Protein AF-A0A8S2TX84-F1 (afdb_monomer_lite)

Radius of gyration: 15.91 Å; chains: 1; bounding box: 33×40×44 Å

Secondary structure (DSSP, 8-state):
-----------------------PPPPHHHHHHHHHHHHHTSTT----HHHHHHHHHHHT--HHHHHHHHHHHHHHTHHHHHHHT--

pLDDT: me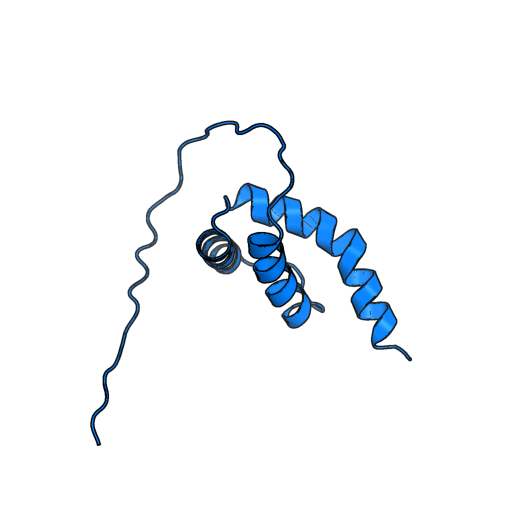an 79.63, std 18.62, range [43.69, 95.06]

Foldseek 3Di:
DDDDDDDDDDDDDDDDDDDPDPDDDQDPQLVVLLVVVCLVCLVPLDDDPVRLVVSCVRSVHDSVVSVVCSVVCCVPPSVVSVVVVPD

Sequence (87 aa):
SSSSSSTTNINATNSSSKLKKRRANLPKDSVRILKNWLYEHRYNAYPTDDEKANLSRRADLSINQVCNWFINARRRILPDLLKKEGT

InterPro domains:
  IPR001356 Homeodomain [PS50071] (17-80)
  IPR001356 Homeodomain [SM00389] (19-84)
  IPR001356 Homeodomain [cd00086] (20-76)
  IPR008422 KN homeodomain [PF05920] (37-76)
  IPR009057 Homedomain-like superfamily [SSF46689] (10-76)
  IPR050224 Three Amino acid Loop Extension (TALE) homeobox [PTHR11850] (15-84)

Structure (mmCIF, N/CA/C/O backbone):
data_AF-A0A8S2TX84-F1
#
_entry.id   AF-A0A8S2TX84-F1
#
loop_
_atom_site.group_PDB
_atom_site.id
_atom_site.type_symbol
_atom_site.label_atom_id
_atom_site.label_alt_id
_atom_site.label_comp_id
_atom_site.label_asym_id
_atom_site.label_entity_id
_atom_site.label_seq_id
_atom_site.pdbx_PDB_ins_code
_atom_site.Cartn_x
_atom_site.Cartn_y
_atom_site.Cartn_z
_atom_site.occupancy
_atom_site.B_iso_or_equiv
_atom_site.auth_seq_id
_atom_site.auth_comp_id
_atom_site.auth_asym_id
_atom_site.auth_atom_id
_atom_site.pdbx_PDB_model_num
ATOM 1 N N . SER A 1 1 ? 20.179 -34.064 3.432 1.00 48.38 1 SER A N 1
ATOM 2 C CA . SER A 1 1 ? 21.340 -33.253 3.023 1.00 48.38 1 SER A CA 1
ATOM 3 C C . SER A 1 1 ? 21.134 -32.801 1.586 1.00 48.38 1 SER A C 1
ATOM 5 O O . SER A 1 1 ? 20.539 -33.568 0.839 1.00 48.38 1 SER A O 1
ATOM 7 N N . SER A 1 2 ? 21.604 -31.594 1.255 1.00 43.69 2 SER A N 1
ATOM 8 C CA . SER A 1 2 ? 21.497 -30.865 -0.030 1.00 43.69 2 SER A CA 1
ATOM 9 C C . SER A 1 2 ? 20.153 -30.157 -0.246 1.00 43.69 2 SER A C 1
ATOM 11 O O . SER A 1 2 ? 19.181 -30.752 -0.690 1.00 43.69 2 SER A O 1
ATOM 13 N N . SER A 1 3 ? 19.986 -28.930 0.259 1.00 50.00 3 SER A N 1
ATOM 14 C CA . SER A 1 3 ? 20.428 -27.664 -0.361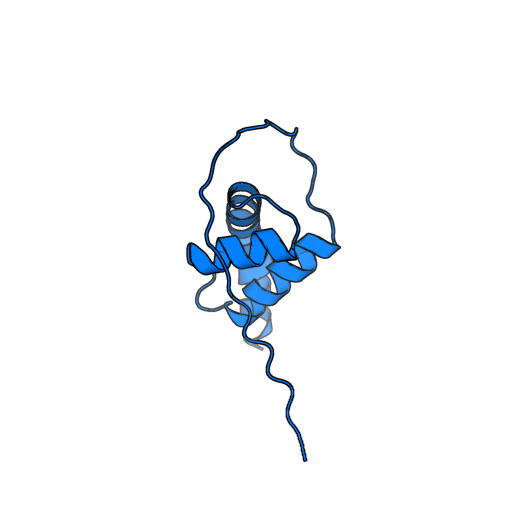 1.00 50.00 3 SER A CA 1
ATOM 15 C C . SER A 1 3 ? 20.046 -27.552 -1.832 1.00 50.00 3 SER A C 1
ATOM 17 O O . SER A 1 3 ? 20.642 -28.190 -2.694 1.00 50.00 3 SER A O 1
ATOM 19 N N . SER A 1 4 ? 19.115 -26.654 -2.127 1.00 50.34 4 SER A N 1
ATOM 20 C CA . SER A 1 4 ? 19.103 -25.941 -3.400 1.00 50.34 4 SER A CA 1
ATOM 21 C C . SER A 1 4 ? 18.668 -24.513 -3.131 1.00 50.34 4 SER A C 1
ATOM 23 O O . SER A 1 4 ? 17.496 -24.196 -2.950 1.00 50.34 4 SER A O 1
ATOM 25 N N . SER A 1 5 ? 19.694 -23.679 -3.011 1.00 58.09 5 SER A N 1
ATOM 26 C CA . SER A 1 5 ? 19.646 -22.230 -3.002 1.00 58.09 5 SER A CA 1
ATOM 27 C C . SER A 1 5 ? 18.820 -21.722 -4.179 1.00 58.09 5 SER A C 1
ATOM 29 O O . SER A 1 5 ? 18.913 -22.238 -5.291 1.00 58.09 5 SER A O 1
ATOM 31 N N . SER A 1 6 ? 18.049 -20.666 -3.970 1.00 47.16 6 SER A N 1
ATOM 32 C CA . SER A 1 6 ? 17.514 -19.873 -5.074 1.00 47.16 6 SER A CA 1
ATOM 33 C C . SER A 1 6 ? 17.687 -18.408 -4.718 1.00 47.16 6 SER A C 1
ATOM 35 O O . SER A 1 6 ? 16.820 -17.771 -4.130 1.00 47.16 6 SER A O 1
ATOM 37 N N . THR A 1 7 ? 18.881 -17.907 -5.028 1.00 49.19 7 THR A N 1
ATOM 38 C CA . THR A 1 7 ? 19.213 -16.486 -5.027 1.00 49.19 7 THR A CA 1
ATOM 39 C C . THR A 1 7 ? 18.398 -15.817 -6.126 1.00 49.19 7 THR A C 1
ATOM 41 O O . THR A 1 7 ? 18.705 -15.945 -7.309 1.00 49.19 7 THR A O 1
ATOM 44 N N . THR A 1 8 ? 17.328 -15.121 -5.757 1.00 53.81 8 THR A N 1
ATOM 45 C CA . THR A 1 8 ? 16.574 -14.296 -6.703 1.00 53.81 8 THR A CA 1
ATOM 46 C C . THR A 1 8 ? 17.292 -12.967 -6.925 1.00 53.81 8 THR A C 1
ATOM 48 O O . THR A 1 8 ? 17.151 -12.029 -6.142 1.00 53.81 8 THR A O 1
ATOM 51 N N . ASN A 1 9 ? 18.047 -12.887 -8.024 1.00 46.88 9 ASN A N 1
ATOM 52 C CA . ASN A 1 9 ? 18.524 -11.638 -8.614 1.00 46.88 9 ASN A CA 1
ATOM 53 C C . ASN A 1 9 ? 17.325 -10.796 -9.080 1.00 46.88 9 ASN A C 1
ATOM 55 O O . ASN A 1 9 ? 16.642 -11.159 -10.037 1.00 46.88 9 ASN A O 1
ATOM 59 N N . ILE A 1 10 ? 17.091 -9.646 -8.451 1.00 58.97 10 ILE A N 1
ATOM 60 C CA . ILE A 1 10 ? 16.115 -8.654 -8.919 1.00 58.97 10 ILE A CA 1
ATOM 61 C C . ILE A 1 10 ? 16.839 -7.506 -9.620 1.00 58.97 10 ILE A C 1
ATOM 63 O O . ILE A 1 10 ? 17.269 -6.538 -9.004 1.00 58.97 10 ILE A O 1
ATOM 67 N N . ASN A 1 11 ? 16.942 -7.623 -10.945 1.00 43.72 11 ASN A N 1
ATOM 68 C CA . ASN A 1 11 ? 17.379 -6.548 -11.827 1.00 43.72 11 ASN A CA 1
ATOM 69 C C . ASN A 1 11 ? 16.294 -5.451 -11.843 1.00 43.72 11 ASN A C 1
ATOM 71 O O . ASN A 1 11 ? 15.159 -5.669 -12.285 1.00 43.72 11 ASN A O 1
ATOM 75 N N . ALA A 1 12 ? 16.620 -4.280 -11.302 1.00 47.59 12 ALA A N 1
ATOM 76 C CA . ALA A 1 12 ? 15.770 -3.099 -11.327 1.00 47.59 12 ALA A CA 1
ATOM 77 C C . ALA A 1 12 ? 15.913 -2.392 -12.685 1.00 47.59 12 ALA A C 1
ATOM 79 O O . ALA A 1 12 ? 16.765 -1.527 -12.864 1.00 47.59 12 ALA A O 1
ATOM 80 N N . THR A 1 13 ? 15.079 -2.754 -13.662 1.00 47.38 13 THR A N 1
ATOM 81 C CA . THR A 1 13 ? 14.972 -2.004 -14.923 1.00 47.38 13 THR A CA 1
ATOM 82 C C . THR A 1 13 ? 13.828 -1.002 -14.860 1.00 47.38 13 THR A C 1
ATOM 84 O O . THR A 1 13 ? 12.653 -1.352 -14.951 1.00 47.38 13 THR A O 1
ATOM 87 N N . ASN A 1 14 ? 14.254 0.238 -14.647 1.00 46.75 14 ASN A N 1
ATOM 88 C CA . ASN A 1 14 ? 13.766 1.522 -15.138 1.00 46.75 14 ASN A CA 1
ATOM 89 C C . ASN A 1 14 ? 12.334 1.639 -15.705 1.00 46.75 14 ASN A C 1
ATOM 91 O O . ASN A 1 14 ? 11.929 0.991 -16.668 1.00 46.75 14 ASN A O 1
ATOM 95 N N . SER A 1 15 ? 11.625 2.602 -15.121 1.00 55.75 15 SER A N 1
ATOM 96 C CA . SER A 1 15 ? 10.334 3.150 -15.521 1.00 55.75 15 SER A CA 1
ATOM 97 C C . SER A 1 15 ? 10.397 3.791 -16.906 1.00 55.75 15 SER A C 1
ATOM 99 O O . SER A 1 15 ? 11.259 4.631 -17.142 1.00 55.75 15 SER A O 1
ATOM 101 N N . SER A 1 16 ? 9.441 3.478 -17.785 1.00 55.06 16 SER A N 1
ATOM 102 C CA . SER A 1 16 ? 8.572 4.480 -18.434 1.00 55.06 16 SER A CA 1
ATOM 103 C C . SER A 1 16 ? 7.819 3.906 -19.640 1.00 55.06 16 SER A C 1
ATOM 105 O O . SER A 1 16 ? 8.386 3.570 -20.670 1.00 55.06 16 SER A O 1
ATOM 107 N N . SER A 1 17 ? 6.491 3.862 -19.548 1.00 47.53 17 SER A N 1
ATOM 108 C CA . SER A 1 17 ? 5.605 4.204 -20.672 1.00 47.53 17 SER A CA 1
ATOM 109 C C . SER A 1 17 ? 4.167 4.297 -20.174 1.00 47.53 17 SER A C 1
ATOM 111 O O . SER A 1 17 ? 3.524 3.334 -19.761 1.00 47.53 17 SER A O 1
ATOM 113 N N . LYS A 1 18 ? 3.677 5.537 -20.162 1.00 54.06 18 LYS A N 1
ATOM 114 C CA . LYS A 1 18 ? 2.323 5.902 -19.769 1.00 54.06 18 LYS A CA 1
ATOM 115 C C . LYS A 1 18 ? 1.323 5.382 -20.797 1.00 54.06 18 LYS A C 1
ATOM 117 O O . LYS A 1 18 ? 1.175 5.975 -21.859 1.00 54.06 18 LYS A O 1
ATOM 122 N N . LEU A 1 19 ? 0.540 4.375 -20.432 1.00 52.00 19 LEU A N 1
ATOM 123 C CA . LEU A 1 19 ? -0.728 4.095 -21.099 1.00 52.00 19 LEU A CA 1
ATOM 124 C C . LEU A 1 19 ? -1.852 4.363 -20.102 1.00 52.00 19 LEU A C 1
ATOM 126 O O . LEU A 1 19 ? -2.051 3.628 -19.137 1.00 52.00 19 LEU A O 1
ATOM 130 N N . LYS A 1 20 ? -2.552 5.484 -20.320 1.00 52.50 20 LYS A N 1
ATOM 131 C CA . LYS A 1 20 ? -3.748 5.911 -19.584 1.00 52.50 20 LYS A CA 1
ATOM 132 C C . LYS A 1 20 ? -4.831 4.829 -19.701 1.00 52.50 20 LYS A C 1
ATOM 134 O O . LYS A 1 20 ? -5.688 4.897 -20.576 1.00 52.50 20 LYS A O 1
ATOM 139 N N . LYS A 1 21 ? -4.811 3.830 -18.819 1.00 53.72 21 LYS A N 1
ATOM 140 C CA . LYS A 1 21 ? -5.918 2.883 -18.665 1.00 53.72 21 LYS A CA 1
ATOM 141 C C . LYS A 1 21 ? -6.997 3.540 -17.806 1.00 53.72 21 LYS A C 1
ATOM 143 O O . LYS A 1 21 ? -6.719 4.081 -16.736 1.00 53.72 21 LYS A O 1
ATOM 148 N N . ARG A 1 22 ? -8.218 3.570 -18.351 1.00 56.00 22 ARG A N 1
ATOM 149 C CA . ARG A 1 22 ? -9.429 4.108 -17.718 1.00 56.00 22 ARG A CA 1
ATOM 150 C C . ARG A 1 22 ? -9.577 3.567 -16.290 1.00 56.00 22 ARG A C 1
ATOM 152 O O . ARG A 1 22 ? -9.170 2.442 -16.020 1.00 56.00 22 ARG A O 1
ATOM 159 N N . ARG A 1 23 ? -10.143 4.384 -15.391 1.00 60.88 23 ARG A N 1
ATOM 160 C CA . ARG A 1 23 ? -10.366 4.070 -13.967 1.00 60.88 23 ARG A CA 1
ATOM 161 C C . ARG A 1 23 ? -11.258 2.828 -13.819 1.00 60.88 23 ARG A C 1
ATOM 163 O O . ARG A 1 23 ? -12.469 2.956 -13.707 1.00 60.88 23 ARG A O 1
ATOM 170 N N . ALA A 1 24 ? -10.658 1.645 -13.835 1.00 66.81 24 ALA A N 1
ATOM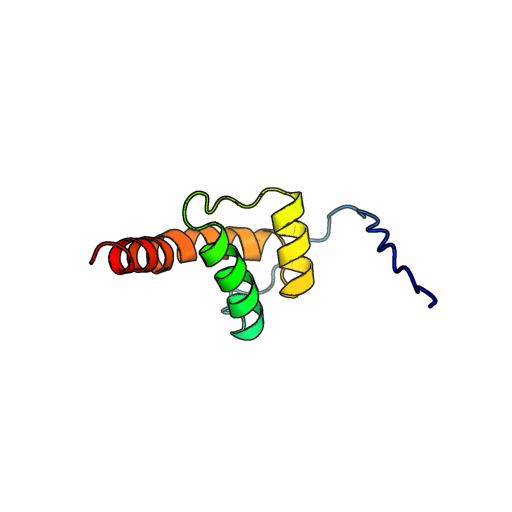 171 C CA . ALA A 1 24 ? -11.290 0.400 -13.425 1.00 66.81 24 ALA A CA 1
ATOM 172 C C . ALA A 1 24 ? -10.887 0.106 -11.975 1.00 66.81 24 ALA A C 1
ATOM 174 O O . ALA A 1 24 ? -9.739 0.336 -11.582 1.00 66.81 24 ALA A O 1
ATOM 175 N N . ASN A 1 25 ? -11.836 -0.364 -11.167 1.00 84.50 25 ASN A N 1
ATOM 176 C CA . ASN A 1 25 ? -11.557 -0.850 -9.820 1.00 84.50 25 ASN A CA 1
ATOM 177 C C . ASN A 1 25 ? -10.518 -1.982 -9.874 1.00 84.50 25 ASN A C 1
ATOM 179 O O . ASN A 1 25 ? -10.509 -2.783 -10.807 1.00 84.50 25 ASN A O 1
ATOM 183 N N . LEU A 1 26 ? -9.643 -2.045 -8.870 1.00 89.19 26 LEU A N 1
ATOM 184 C CA . LEU A 1 26 ? -8.612 -3.080 -8.789 1.00 89.19 26 LEU A CA 1
ATOM 185 C C . LEU A 1 26 ? -9.243 -4.447 -8.465 1.00 89.19 26 LEU A C 1
ATOM 187 O O . LEU A 1 26 ? -10.182 -4.494 -7.661 1.00 89.19 26 LEU A O 1
ATOM 191 N N . PRO A 1 27 ? -8.745 -5.552 -9.050 1.00 90.75 27 PRO A N 1
ATOM 192 C CA . PRO A 1 27 ? -9.280 -6.883 -8.792 1.00 90.75 27 PRO A CA 1
ATOM 193 C C . PRO A 1 27 ? -9.003 -7.325 -7.349 1.00 90.75 27 PRO A C 1
ATOM 195 O O . PRO A 1 27 ? -8.065 -6.863 -6.693 1.00 90.75 27 PRO A O 1
ATOM 198 N N . LYS A 1 28 ? -9.849 -8.229 -6.841 1.00 92.12 28 LYS A N 1
ATOM 199 C CA . LYS A 1 28 ? -9.817 -8.668 -5.437 1.00 92.12 28 LYS A CA 1
ATOM 200 C C . LYS A 1 28 ? -8.491 -9.338 -5.074 1.00 92.12 28 LYS A C 1
ATOM 202 O O . LYS A 1 28 ? -7.991 -9.097 -3.979 1.00 92.12 28 LYS A O 1
ATOM 207 N N . ASP A 1 29 ? -7.910 -10.110 -5.990 1.00 93.56 29 ASP A N 1
ATOM 208 C CA . ASP A 1 29 ? -6.621 -10.783 -5.806 1.00 93.56 29 ASP A CA 1
ATOM 209 C C . ASP A 1 29 ? -5.473 -9.791 -5.593 1.00 93.56 29 ASP A C 1
ATOM 211 O O . ASP A 1 29 ? -4.766 -9.874 -4.588 1.00 93.56 29 ASP A O 1
ATOM 215 N N . SER A 1 30 ? -5.359 -8.771 -6.450 1.00 94.38 30 SER A N 1
ATOM 216 C CA . SER A 1 30 ? -4.388 -7.682 -6.281 1.00 94.38 30 SER A CA 1
ATOM 217 C C . SER A 1 30 ? -4.599 -6.944 -4.959 1.00 94.38 30 SER A C 1
ATOM 219 O O . SER A 1 30 ? -3.657 -6.711 -4.203 1.00 94.38 30 SER A O 1
ATOM 221 N N . VAL A 1 31 ? -5.855 -6.617 -4.633 1.00 94.06 31 VAL A N 1
ATOM 222 C CA . VAL A 1 31 ? -6.214 -5.951 -3.372 1.00 94.06 31 VAL A CA 1
ATOM 223 C C . VAL A 1 31 ? -5.840 -6.802 -2.155 1.00 94.06 31 VAL A C 1
ATOM 225 O O . VAL A 1 31 ? -5.401 -6.243 -1.151 1.00 94.06 31 VAL A O 1
ATOM 228 N N . ARG A 1 32 ? -5.977 -8.134 -2.225 1.00 95.06 32 ARG A N 1
ATOM 229 C CA . ARG A 1 32 ? -5.600 -9.057 -1.142 1.00 95.06 32 ARG A CA 1
ATOM 230 C C . ARG A 1 32 ? -4.121 -8.921 -0.796 1.00 95.06 32 ARG A C 1
ATOM 232 O O . ARG A 1 32 ? -3.786 -8.836 0.381 1.00 95.06 32 ARG A O 1
ATOM 239 N N . ILE A 1 33 ? -3.262 -8.826 -1.808 1.00 95.06 33 ILE A N 1
ATOM 240 C CA . ILE A 1 33 ? -1.810 -8.672 -1.639 1.00 95.06 33 ILE A CA 1
ATOM 241 C C . ILE A 1 33 ? -1.483 -7.342 -0.949 1.00 95.06 33 ILE A C 1
ATOM 243 O O . ILE A 1 33 ? -0.737 -7.326 0.030 1.00 95.06 33 ILE A O 1
ATOM 247 N N . LEU A 1 34 ? -2.090 -6.239 -1.403 1.00 95.06 34 LEU A N 1
ATOM 248 C CA . LEU A 1 34 ? -1.875 -4.914 -0.808 1.00 95.06 34 LEU A CA 1
ATOM 249 C C . LEU A 1 34 ? -2.411 -4.825 0.629 1.00 95.06 34 LEU A C 1
ATOM 251 O O . LEU A 1 34 ? -1.760 -4.256 1.503 1.00 95.06 34 LEU A O 1
ATOM 255 N N . LYS A 1 35 ? -3.587 -5.414 0.888 1.00 93.75 35 LYS A N 1
ATOM 256 C CA . LYS A 1 35 ? -4.177 -5.509 2.231 1.00 93.75 35 LYS A CA 1
ATOM 257 C C . LYS A 1 35 ? -3.281 -6.271 3.195 1.00 93.75 35 LYS A C 1
ATOM 259 O O . LYS A 1 35 ? -3.142 -5.833 4.330 1.00 93.75 35 LYS A O 1
ATOM 264 N N . ASN A 1 36 ? -2.697 -7.383 2.752 1.00 94.62 36 ASN A N 1
ATOM 265 C CA . ASN A 1 36 ? -1.822 -8.191 3.593 1.00 94.62 36 ASN A CA 1
ATOM 266 C C . ASN A 1 36 ? -0.640 -7.356 4.093 1.00 94.62 36 ASN A C 1
ATOM 268 O O . ASN A 1 36 ? -0.391 -7.290 5.287 1.00 94.62 36 ASN A O 1
ATOM 272 N N . TRP A 1 37 ? 0.014 -6.628 3.184 1.00 94.81 37 TRP A N 1
ATOM 273 C CA . TRP A 1 37 ? 1.102 -5.723 3.549 1.00 94.81 37 TRP A CA 1
ATOM 274 C C . TRP A 1 37 ? 0.649 -4.602 4.495 1.00 94.81 37 TRP A C 1
ATOM 276 O O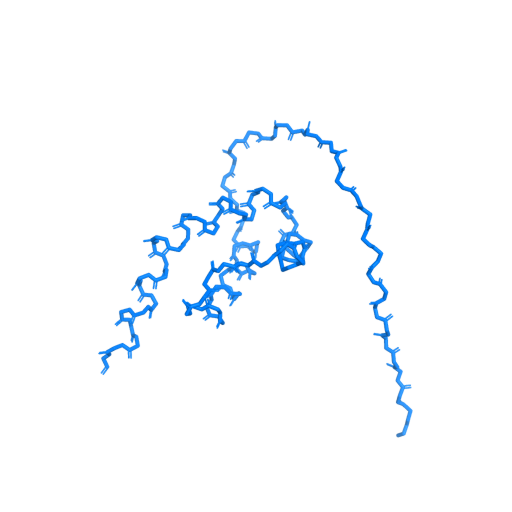 . TRP A 1 37 ? 1.336 -4.302 5.468 1.00 94.81 37 TRP A O 1
ATOM 286 N N . LEU A 1 38 ? -0.525 -4.006 4.239 1.00 93.25 38 LEU A N 1
ATOM 287 C CA . LEU A 1 38 ? -1.095 -2.951 5.085 1.00 93.25 38 LEU A CA 1
ATOM 288 C C . LEU A 1 38 ? -1.347 -3.425 6.520 1.00 93.25 38 LEU A C 1
ATOM 290 O O . LEU A 1 38 ? -1.197 -2.635 7.446 1.00 93.25 38 LEU A O 1
ATOM 294 N N . TYR A 1 39 ? -1.774 -4.676 6.687 1.00 91.62 39 TYR A N 1
ATOM 295 C CA . TYR A 1 39 ? -2.032 -5.266 7.995 1.00 91.62 39 TYR A CA 1
ATOM 296 C C . TYR A 1 39 ? -0.735 -5.405 8.796 1.00 91.62 39 TYR A C 1
ATOM 298 O O . TYR A 1 39 ? -0.657 -4.915 9.919 1.00 91.62 39 TYR A O 1
ATOM 306 N N . GLU A 1 40 ? 0.299 -5.975 8.177 1.00 92.19 40 GLU A N 1
ATOM 307 C CA . GLU A 1 40 ? 1.637 -6.115 8.768 1.00 92.19 40 GLU A CA 1
ATOM 308 C C . GLU A 1 40 ? 2.209 -4.739 9.163 1.00 92.19 40 GLU A C 1
ATOM 310 O O . GLU A 1 40 ? 2.694 -4.540 10.274 1.00 92.19 40 GLU A O 1
ATOM 315 N N . HIS A 1 41 ? 2.065 -3.743 8.280 1.00 92.81 41 HIS A N 1
ATOM 316 C CA . HIS A 1 41 ? 2.582 -2.382 8.456 1.00 92.81 41 HIS A CA 1
ATOM 317 C C . HIS A 1 41 ? 1.510 -1.385 8.909 1.00 92.81 41 HIS A C 1
ATOM 319 O O . HIS A 1 41 ? 1.544 -0.207 8.549 1.00 92.81 41 HIS A O 1
ATOM 325 N N . ARG A 1 42 ? 0.543 -1.816 9.721 1.00 89.69 42 ARG A N 1
ATOM 326 C CA . ARG A 1 42 ? -0.548 -0.943 10.191 1.00 89.69 42 ARG A CA 1
ATOM 327 C C . ARG A 1 42 ? -0.049 0.281 10.971 1.00 89.69 42 ARG A C 1
ATOM 329 O O . ARG A 1 42 ? -0.586 1.371 10.808 1.00 89.69 42 ARG A O 1
ATOM 336 N N . TYR A 1 43 ? 1.032 0.151 11.740 1.00 88.31 43 TYR A N 1
ATOM 337 C CA . TYR A 1 43 ? 1.644 1.294 12.428 1.00 88.31 43 TYR A CA 1
ATOM 338 C C . TYR A 1 43 ? 2.314 2.283 11.463 1.00 88.31 43 TYR A C 1
ATOM 340 O O . TYR A 1 43 ? 2.278 3.488 11.697 1.00 88.31 43 TYR A O 1
ATOM 348 N N . ASN A 1 44 ? 2.878 1.793 10.353 1.00 91.19 44 ASN A N 1
ATOM 349 C CA . ASN A 1 44 ? 3.555 2.616 9.353 1.00 91.19 44 ASN A CA 1
ATOM 350 C C . ASN A 1 44 ? 3.140 2.238 7.928 1.00 91.19 44 ASN A C 1
ATOM 352 O O . ASN A 1 44 ? 3.909 1.676 7.151 1.00 91.19 44 ASN A O 1
ATOM 356 N N . ALA A 1 45 ? 1.911 2.592 7.560 1.00 91.06 45 ALA A N 1
ATOM 357 C CA . ALA A 1 45 ? 1.330 2.251 6.265 1.00 91.06 45 ALA A CA 1
ATOM 358 C C . ALA A 1 45 ? 1.893 3.090 5.087 1.00 91.06 45 ALA A C 1
ATOM 360 O O . ALA A 1 45 ? 1.158 3.504 4.188 1.00 91.06 45 ALA A O 1
ATOM 361 N N . TYR A 1 46 ? 3.188 3.399 5.087 1.00 92.75 46 TYR A N 1
ATOM 362 C CA . TYR A 1 46 ? 3.891 4.124 4.030 1.00 92.75 46 TYR A CA 1
ATOM 363 C C . TYR A 1 46 ? 4.934 3.195 3.394 1.00 92.75 46 TYR A C 1
ATOM 365 O O . TYR A 1 46 ? 6.065 3.149 3.874 1.00 92.75 46 TYR A O 1
ATOM 373 N N . PRO A 1 47 ? 4.575 2.443 2.336 1.00 92.25 47 PRO A N 1
ATOM 374 C CA . PRO A 1 47 ? 5.546 1.599 1.649 1.00 92.25 47 PRO A CA 1
ATOM 375 C C . PRO A 1 47 ? 6.638 2.466 1.009 1.00 92.25 47 PRO A C 1
ATOM 377 O O . PRO A 1 47 ? 6.344 3.532 0.454 1.00 92.25 47 PRO A O 1
ATOM 380 N N . THR A 1 48 ? 7.887 2.004 1.073 1.00 94.44 48 THR A N 1
ATOM 381 C CA . THR A 1 48 ? 9.041 2.616 0.394 1.00 94.44 48 THR A CA 1
ATOM 382 C C . THR A 1 48 ? 8.999 2.346 -1.111 1.00 94.44 48 THR A C 1
ATOM 384 O O . THR A 1 48 ? 8.133 1.622 -1.603 1.00 94.44 48 THR A O 1
ATOM 387 N N . ASP A 1 49 ? 9.899 2.949 -1.885 1.00 92.19 49 ASP A N 1
ATOM 388 C CA . ASP A 1 49 ? 9.912 2.777 -3.343 1.00 92.19 49 ASP A CA 1
ATOM 389 C C . ASP A 1 49 ? 10.195 1.328 -3.771 1.00 92.19 49 ASP A C 1
ATOM 391 O O . ASP A 1 49 ? 9.525 0.822 -4.675 1.00 92.19 49 ASP A O 1
ATOM 395 N N . ASP A 1 50 ? 11.064 0.625 -3.042 1.00 94.12 50 ASP A N 1
ATOM 396 C CA . ASP A 1 50 ? 11.279 -0.818 -3.190 1.00 94.12 50 ASP A CA 1
ATOM 397 C C . ASP A 1 50 ? 10.017 -1.635 -2.887 1.00 94.12 50 ASP A C 1
ATOM 399 O O . ASP A 1 50 ? 9.602 -2.478 -3.688 1.00 94.12 50 ASP A O 1
ATOM 403 N N . GLU A 1 51 ? 9.353 -1.351 -1.764 1.00 94.88 51 GLU A N 1
ATOM 404 C CA . GLU A 1 51 ? 8.132 -2.052 -1.349 1.00 94.88 51 GLU A CA 1
ATOM 405 C C . GLU A 1 51 ? 7.010 -1.850 -2.370 1.00 94.88 51 GLU A C 1
ATOM 407 O O . GLU A 1 51 ? 6.336 -2.802 -2.770 1.00 94.88 51 GLU A O 1
ATOM 412 N N . LYS A 1 52 ? 6.837 -0.615 -2.862 1.00 94.12 52 LYS A N 1
ATOM 413 C CA . LYS A 1 52 ? 5.872 -0.307 -3.924 1.00 94.12 52 LYS A CA 1
ATOM 414 C C . LYS A 1 52 ? 6.150 -1.149 -5.164 1.00 94.12 52 LYS A C 1
ATOM 416 O O . LYS A 1 52 ? 5.198 -1.694 -5.716 1.00 94.12 52 LYS A O 1
ATOM 421 N N . ALA A 1 53 ? 7.408 -1.269 -5.595 1.00 93.56 53 ALA A N 1
ATOM 422 C CA . ALA A 1 53 ? 7.786 -2.067 -6.763 1.00 93.56 53 ALA A CA 1
ATOM 423 C C . ALA A 1 53 ? 7.562 -3.565 -6.562 1.00 93.56 53 ALA A C 1
ATOM 425 O O . ALA A 1 53 ? 7.084 -4.256 -7.466 1.00 93.56 53 ALA A O 1
ATOM 426 N N . ASN A 1 54 ? 7.840 -4.067 -5.364 1.00 95.00 54 ASN A N 1
ATOM 427 C CA . ASN A 1 54 ? 7.580 -5.456 -5.018 1.00 95.00 54 ASN A CA 1
ATOM 428 C C . ASN A 1 54 ? 6.070 -5.758 -5.042 1.00 95.00 54 ASN A C 1
ATOM 430 O O . ASN A 1 54 ? 5.615 -6.676 -5.729 1.00 95.00 54 ASN A O 1
ATOM 434 N N . LEU A 1 55 ? 5.276 -4.922 -4.369 1.00 94.88 55 LEU A N 1
ATOM 435 C CA . LEU A 1 55 ? 3.820 -5.033 -4.328 1.00 94.88 55 LEU A CA 1
ATOM 436 C C . LEU A 1 55 ? 3.195 -4.886 -5.710 1.00 94.88 55 LEU A C 1
ATOM 438 O O . LEU A 1 55 ? 2.264 -5.619 -6.030 1.00 94.88 55 LEU A O 1
ATOM 442 N N . SER A 1 56 ? 3.707 -3.976 -6.538 1.00 93.62 56 SER A N 1
ATOM 443 C CA . SER A 1 56 ? 3.207 -3.772 -7.894 1.00 93.62 56 SER A CA 1
ATOM 444 C C . SER A 1 56 ? 3.435 -5.012 -8.758 1.00 93.62 56 SER A C 1
ATOM 446 O O . SER A 1 56 ? 2.510 -5.434 -9.441 1.00 93.62 56 SER A O 1
ATOM 448 N N . ARG A 1 57 ? 4.610 -5.654 -8.670 1.00 93.69 57 ARG A N 1
ATOM 449 C CA . ARG A 1 57 ? 4.889 -6.927 -9.360 1.00 93.69 57 ARG A CA 1
ATOM 450 C C . ARG A 1 57 ? 3.987 -8.057 -8.872 1.00 93.69 57 ARG A C 1
ATOM 452 O O . ARG A 1 57 ? 3.425 -8.775 -9.684 1.00 93.69 57 ARG A O 1
ATOM 459 N N . ARG A 1 58 ? 3.820 -8.205 -7.555 1.00 94.12 58 ARG A N 1
ATOM 460 C CA . ARG A 1 58 ? 2.989 -9.275 -6.974 1.00 94.12 58 ARG A CA 1
ATOM 461 C C . ARG A 1 58 ? 1.511 -9.105 -7.312 1.00 94.12 58 ARG A C 1
ATOM 463 O O . ARG A 1 58 ? 0.833 -10.079 -7.609 1.00 94.12 58 ARG A O 1
ATOM 470 N N . ALA A 1 59 ? 1.014 -7.875 -7.225 1.00 93.19 59 ALA A N 1
ATOM 471 C CA . ALA A 1 59 ? -0.377 -7.539 -7.487 1.00 93.19 59 ALA A CA 1
ATOM 472 C C . ALA A 1 59 ? -0.680 -7.351 -8.982 1.00 93.19 59 ALA A C 1
ATOM 474 O O . ALA A 1 59 ? -1.840 -7.124 -9.314 1.00 93.19 59 ALA A O 1
ATOM 475 N N . ASP A 1 60 ? 0.330 -7.421 -9.851 1.00 92.25 60 ASP A N 1
ATOM 476 C CA . ASP A 1 60 ? 0.249 -7.097 -11.278 1.00 92.25 60 ASP A CA 1
ATOM 477 C C . ASP A 1 60 ? -0.376 -5.712 -11.541 1.00 92.25 60 ASP A C 1
ATOM 479 O O . ASP A 1 60 ? -1.290 -5.519 -12.339 1.00 92.25 60 ASP A O 1
ATOM 483 N N . LEU A 1 61 ? 0.083 -4.712 -10.784 1.00 92.00 61 LEU A N 1
ATOM 484 C CA . LEU A 1 61 ? -0.383 -3.329 -10.862 1.00 92.00 61 LEU A CA 1
ATOM 485 C C . LEU A 1 61 ? 0.773 -2.382 -11.165 1.00 92.00 61 LEU A C 1
ATOM 487 O O . LEU A 1 61 ? 1.944 -2.698 -10.989 1.00 92.00 61 LEU A O 1
ATOM 491 N N . SER A 1 62 ? 0.444 -1.158 -11.569 1.00 90.50 62 SER A N 1
ATOM 492 C CA . SER A 1 62 ? 1.435 -0.085 -11.651 1.00 90.50 62 SER A CA 1
ATOM 493 C C . SER A 1 62 ? 1.731 0.509 -10.273 1.00 90.50 62 SER A C 1
ATOM 495 O O . SER A 1 62 ? 0.814 0.682 -9.468 1.00 90.50 62 SER A O 1
ATOM 497 N N . ILE A 1 63 ? 2.974 0.953 -10.047 1.00 91.56 63 ILE A N 1
ATOM 498 C CA . ILE A 1 63 ? 3.402 1.704 -8.844 1.00 91.56 63 ILE A CA 1
ATOM 499 C C . ILE A 1 63 ? 2.388 2.792 -8.473 1.00 91.56 63 ILE A C 1
ATOM 501 O O . ILE A 1 63 ? 1.962 2.919 -7.328 1.00 91.56 63 ILE A O 1
ATOM 505 N N . ASN A 1 64 ? 1.942 3.551 -9.476 1.00 90.50 64 ASN A N 1
ATOM 506 C CA . ASN A 1 64 ? 0.988 4.633 -9.282 1.00 90.50 64 ASN A CA 1
ATOM 507 C C . ASN A 1 64 ? -0.373 4.117 -8.776 1.00 90.50 64 ASN A C 1
ATOM 509 O O . ASN A 1 64 ? -0.983 4.749 -7.919 1.00 90.50 64 ASN A O 1
ATOM 513 N N . GLN A 1 65 ? -0.861 2.974 -9.273 1.00 92.25 65 GLN A N 1
ATOM 514 C CA . GLN A 1 65 ? -2.111 2.360 -8.801 1.00 92.25 65 GLN A CA 1
ATOM 515 C C . GLN A 1 65 ? -1.976 1.867 -7.362 1.00 92.25 65 GLN A C 1
ATOM 517 O O . GLN A 1 65 ? -2.873 2.118 -6.563 1.00 92.25 65 GLN A O 1
ATOM 522 N N . VAL A 1 66 ? -0.845 1.237 -7.030 1.00 92.75 66 VAL A N 1
ATOM 523 C CA . VAL A 1 66 ? -0.521 0.806 -5.665 1.00 92.75 66 VAL A CA 1
ATOM 524 C C . VAL A 1 66 ? -0.557 2.006 -4.717 1.00 92.75 66 VAL A C 1
ATOM 526 O O . VAL A 1 66 ? -1.307 1.994 -3.743 1.00 92.75 66 VAL A O 1
ATOM 529 N N . CYS A 1 67 ? 0.146 3.092 -5.054 1.00 92.69 67 CYS A N 1
ATOM 530 C CA . CYS A 1 67 ? 0.150 4.327 -4.266 1.00 92.69 67 CYS A CA 1
ATOM 531 C C . CYS A 1 67 ? -1.263 4.898 -4.066 1.00 92.69 67 CYS A C 1
ATOM 533 O O . CYS A 1 67 ? -1.671 5.160 -2.936 1.00 92.69 67 CYS A O 1
ATOM 535 N N . ASN A 1 68 ? -2.036 5.049 -5.147 1.00 92.62 68 ASN A N 1
ATOM 536 C CA . ASN A 1 68 ? -3.405 5.567 -5.065 1.00 92.62 68 ASN A CA 1
ATOM 537 C C . ASN A 1 68 ? -4.319 4.674 -4.217 1.00 92.62 68 ASN A C 1
ATOM 539 O O . ASN A 1 68 ? -5.140 5.180 -3.449 1.00 92.62 68 ASN A O 1
ATOM 543 N N . TRP A 1 69 ? -4.167 3.353 -4.329 1.00 93.50 69 TRP A N 1
ATOM 544 C CA . TRP A 1 69 ? -4.923 2.408 -3.521 1.00 93.50 69 TRP A CA 1
ATOM 545 C C . TRP A 1 69 ? -4.599 2.575 -2.039 1.00 93.50 69 TRP A C 1
ATOM 547 O O . TRP A 1 69 ? -5.526 2.720 -1.247 1.00 93.50 69 TRP A O 1
ATOM 557 N N . PHE A 1 70 ? -3.314 2.652 -1.671 1.00 93.75 70 PHE A N 1
ATOM 558 C CA . PHE A 1 70 ? -2.893 2.849 -0.281 1.00 93.75 70 PHE A CA 1
ATOM 559 C C . PHE A 1 70 ? -3.445 4.140 0.325 1.00 93.75 70 PHE A C 1
ATOM 561 O O . PHE A 1 70 ? -3.906 4.116 1.464 1.00 93.75 70 PHE A O 1
ATOM 568 N N . ILE A 1 71 ? -3.484 5.246 -0.425 1.00 92.12 71 ILE A N 1
ATOM 569 C CA . ILE A 1 71 ? -4.051 6.517 0.061 1.00 92.12 71 ILE A CA 1
ATOM 570 C C . ILE A 1 71 ? -5.513 6.336 0.500 1.00 92.12 71 ILE A C 1
ATOM 572 O O . ILE A 1 71 ? -5.899 6.789 1.578 1.00 92.12 71 ILE A O 1
ATOM 576 N N . ASN A 1 72 ? -6.335 5.655 -0.305 1.00 92.69 72 ASN A N 1
ATOM 577 C CA . ASN A 1 72 ? -7.742 5.425 0.035 1.00 92.69 72 ASN A CA 1
ATOM 578 C C . ASN A 1 72 ? -7.907 4.330 1.102 1.00 92.69 72 ASN A C 1
ATOM 580 O O . ASN A 1 72 ? -8.623 4.519 2.087 1.00 92.69 72 ASN A O 1
ATOM 584 N N . ALA A 1 73 ? -7.202 3.212 0.929 1.00 93.31 73 ALA A N 1
ATOM 585 C CA . ALA A 1 73 ? -7.207 2.062 1.821 1.00 93.31 73 ALA A CA 1
ATOM 586 C C . ALA A 1 73 ? -6.851 2.463 3.247 1.00 93.31 73 ALA A C 1
ATOM 588 O O . ALA A 1 73 ? -7.545 2.089 4.179 1.00 93.31 73 ALA A O 1
ATOM 589 N N . ARG A 1 74 ? -5.839 3.301 3.445 1.00 93.19 74 ARG A N 1
ATOM 590 C CA . ARG A 1 74 ? -5.465 3.751 4.784 1.00 93.19 74 ARG A CA 1
ATOM 591 C C . ARG A 1 74 ? -6.520 4.608 5.454 1.00 93.19 74 ARG A C 1
ATOM 593 O O . ARG A 1 74 ? -6.661 4.554 6.657 1.00 93.19 74 ARG A O 1
ATOM 600 N N . ARG A 1 75 ? -7.296 5.389 4.713 1.00 92.12 75 ARG A N 1
ATOM 601 C CA . ARG A 1 75 ? -8.349 6.209 5.332 1.00 92.12 75 ARG A CA 1
ATOM 602 C C . ARG A 1 75 ? -9.576 5.388 5.720 1.00 92.12 75 ARG A C 1
ATOM 604 O O . ARG A 1 75 ? -10.331 5.825 6.576 1.00 92.12 75 ARG A O 1
ATOM 611 N N . ARG A 1 76 ? -9.788 4.229 5.086 1.00 93.31 76 ARG A N 1
ATOM 612 C CA . ARG A 1 76 ? -10.982 3.389 5.290 1.00 93.31 76 ARG A CA 1
ATOM 613 C C . ARG A 1 76 ? -10.699 2.120 6.092 1.00 93.31 76 ARG A C 1
ATOM 615 O O . ARG A 1 76 ? -11.457 1.787 6.984 1.00 93.31 76 ARG A O 1
ATOM 622 N N . ILE A 1 77 ? -9.621 1.423 5.756 1.00 91.50 77 ILE A N 1
ATOM 623 C CA . ILE A 1 77 ? -9.223 0.124 6.309 1.00 91.50 77 ILE A CA 1
ATOM 624 C C . ILE A 1 77 ? -8.383 0.310 7.570 1.00 91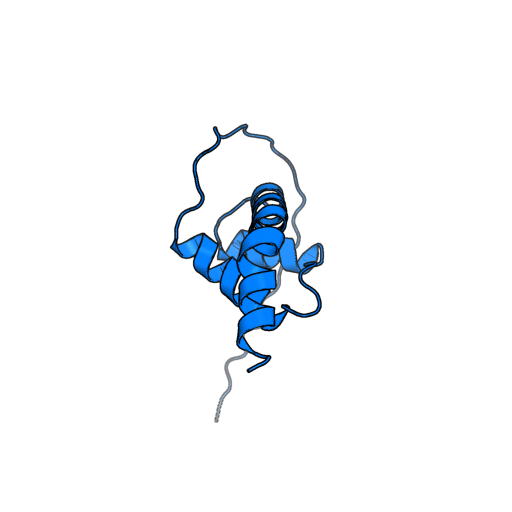.50 77 ILE A C 1
ATOM 626 O O . ILE A 1 77 ? -8.646 -0.339 8.571 1.00 91.50 77 ILE A O 1
ATOM 630 N N . LEU A 1 78 ? -7.382 1.196 7.542 1.00 87.94 78 LEU A N 1
ATOM 631 C CA . LEU A 1 78 ? -6.477 1.364 8.680 1.00 87.94 78 LEU A CA 1
ATOM 632 C C . LEU A 1 78 ? -7.194 1.764 9.983 1.00 87.94 78 LEU A C 1
ATOM 634 O O . LEU A 1 78 ? -6.979 1.082 10.976 1.00 87.94 78 LEU A O 1
ATOM 638 N N . PRO A 1 79 ? -8.068 2.793 10.030 1.00 88.25 79 PRO A N 1
ATOM 639 C CA . PRO A 1 79 ? -8.755 3.132 11.277 1.00 88.25 79 PRO A CA 1
ATOM 640 C C . PRO A 1 79 ? -9.638 1.991 11.792 1.00 88.25 79 PRO A C 1
ATOM 642 O O . PRO A 1 79 ? -9.758 1.831 13.000 1.00 88.25 79 PRO A O 1
ATOM 645 N N . ASP A 1 80 ? -10.226 1.194 10.898 1.00 87.94 80 ASP A N 1
ATOM 646 C CA . ASP A 1 80 ? -11.022 0.020 11.267 1.00 87.94 80 ASP A CA 1
ATOM 647 C C . ASP A 1 80 ? -10.148 -1.052 11.942 1.00 87.94 80 ASP A C 1
ATOM 649 O O . ASP A 1 80 ? -10.497 -1.571 13.000 1.00 87.94 80 ASP A O 1
ATOM 653 N N . LEU A 1 81 ? -8.950 -1.295 11.394 1.00 85.06 81 LEU A N 1
ATOM 654 C CA . LEU A 1 81 ? -7.954 -2.201 11.971 1.00 85.06 81 LEU A CA 1
ATOM 655 C C . LEU A 1 81 ? -7.478 -1.747 13.355 1.00 85.06 81 LEU A C 1
ATOM 657 O O . LEU A 1 81 ? -7.451 -2.557 14.275 1.00 85.06 81 LEU A O 1
ATOM 661 N N . LEU A 1 82 ? -7.118 -0.468 13.517 1.00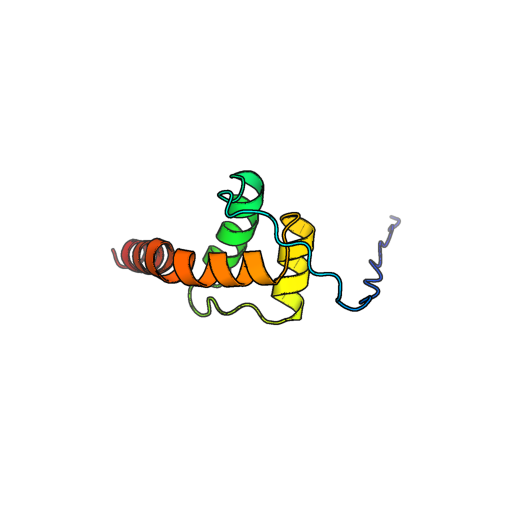 84.56 82 LEU A N 1
ATOM 662 C CA . LEU A 1 82 ? -6.664 0.046 14.816 1.00 84.56 82 LEU A CA 1
ATOM 663 C C . LEU A 1 82 ? -7.776 0.038 15.866 1.00 84.56 82 LEU A C 1
ATOM 665 O O . LEU A 1 82 ? -7.506 -0.250 17.026 1.00 84.56 82 LEU A O 1
ATOM 669 N N . LYS A 1 83 ? -9.023 0.330 15.476 1.00 83.50 83 LYS A N 1
ATOM 670 C CA . LYS A 1 83 ? -10.163 0.276 16.401 1.00 83.50 83 LYS A CA 1
ATOM 671 C C . LYS A 1 83 ? -10.399 -1.126 16.953 1.00 83.50 83 LYS A C 1
ATOM 673 O O . LYS A 1 83 ? -10.816 -1.254 18.096 1.00 83.50 83 LYS A O 1
ATOM 678 N N . LYS A 1 84 ? -10.151 -2.158 16.146 1.00 74.62 84 LYS A N 1
ATOM 679 C CA . LYS A 1 84 ? -10.474 -3.545 16.489 1.00 74.62 84 LYS A CA 1
ATOM 680 C C . LYS A 1 84 ? -9.498 -4.189 17.478 1.00 74.62 84 LYS A C 1
ATOM 682 O O . LYS A 1 84 ? -9.872 -5.148 18.134 1.00 74.62 84 LYS A O 1
ATOM 687 N N . GLU A 1 85 ? -8.277 -3.676 17.595 1.00 67.81 85 GLU A N 1
ATOM 688 C CA . GLU A 1 85 ? -7.308 -4.160 18.590 1.00 67.81 85 GLU A CA 1
ATOM 689 C C . GLU A 1 85 ? -7.414 -3.479 19.962 1.00 67.81 85 GLU A C 1
ATOM 691 O O . GLU A 1 85 ? -6.732 -3.879 20.899 1.00 67.81 85 GLU A O 1
ATOM 696 N N . GLY A 1 86 ? -8.237 -2.436 20.085 1.00 61.62 86 GLY A N 1
ATOM 697 C CA . GLY A 1 86 ? -8.374 -1.653 21.314 1.00 61.62 86 GLY A CA 1
ATOM 698 C C . GLY A 1 86 ? -9.477 -2.119 22.268 1.00 61.62 86 GLY A C 1
ATOM 699 O O . GLY A 1 86 ? -9.851 -1.342 23.143 1.00 61.62 86 GLY A O 1
ATOM 700 N N . THR A 1 87 ? -10.030 -3.321 22.087 1.00 47.75 87 THR A N 1
ATOM 701 C CA . THR A 1 87 ? -11.068 -3.921 22.951 1.00 47.75 87 THR A CA 1
ATOM 702 C C . THR A 1 87 ? -10.605 -5.264 23.470 1.00 47.75 87 THR A C 1
ATOM 704 O O . THR A 1 87 ? -10.765 -5.502 24.683 1.00 47.75 87 THR A O 1
#

Organism: NCBI:txid392030